Protein AF-A0A1H6CRB2-F1 (afdb_monomer_lite)

Secondary structure (DSSP, 8-state):
---HHHHHHHHHHH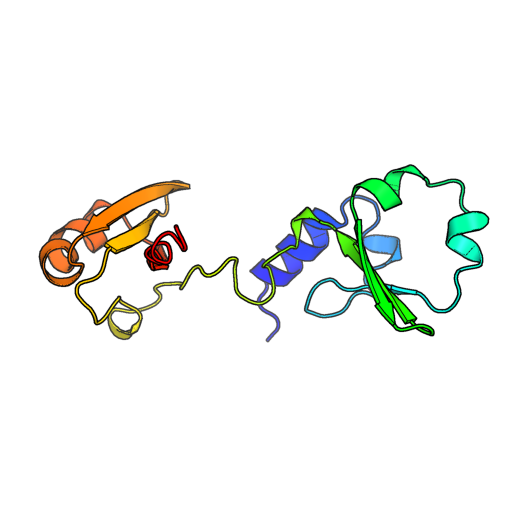GGGHHHHTTTB-TTS-EEE--GGGTTTS--HHHHHTEEEEEETTEEEEEEGGGTTGGGGGGPEE-SSGGGS--SS-EEEEEETTS-EEEEE-HHHHHHHHHHHH-EEEEEE-PPPPPP--

Sequence (134 aa):
MPNTAKQEAIRKAYGEYWEQVKDKVDEEGWFYYYSMDYLTKSKNYSLTHYLTCDEDIYKLTIRPKSLQGIENNNGWIRIESEGDLPKDSYNYYAFCSNGSVMTFNDFEYYKKYIIPELKVTHYQPIVKPEKPIY

pLDDT: mean 77.61, std 14.89, range [37.69, 92.81]

Structure (mmCIF, N/CA/C/O backbone):
data_AF-A0A1H6CRB2-F1
#
_entry.id   AF-A0A1H6CRB2-F1
#
loop_
_atom_site.group_PDB
_atom_site.id
_atom_site.type_symbol
_atom_site.label_atom_id
_atom_site.label_alt_id
_atom_site.label_comp_id
_atom_site.label_asym_id
_atom_site.label_entity_id
_atom_site.label_seq_id
_atom_site.pdbx_PDB_ins_code
_atom_site.Cartn_x
_atom_site.Cartn_y
_atom_site.Cartn_z
_atom_site.occupancy
_atom_site.B_iso_or_equiv
_atom_site.auth_seq_id
_atom_site.auth_comp_id
_atom_site.auth_asym_id
_atom_site.auth_atom_id
_atom_site.pdbx_PDB_model_num
ATOM 1 N N . MET A 1 1 ? -6.039 14.966 -7.361 1.00 37.69 1 MET A N 1
ATOM 2 C CA . MET A 1 1 ? -4.578 15.189 -7.284 1.00 37.69 1 MET A CA 1
ATOM 3 C C . MET A 1 1 ? -3.927 13.822 -7.267 1.00 37.69 1 MET A C 1
ATOM 5 O O . MET A 1 1 ? -4.480 12.964 -6.583 1.00 37.69 1 MET A O 1
ATOM 9 N N . PRO A 1 2 ? -2.838 13.582 -8.012 1.00 49.16 2 PRO A N 1
ATOM 10 C CA . PRO A 1 2 ? -2.159 12.302 -7.917 1.00 49.16 2 PRO A CA 1
ATOM 11 C C . PRO A 1 2 ? -1.737 12.085 -6.463 1.00 49.16 2 PRO A C 1
ATOM 13 O O . PRO A 1 2 ? -1.272 13.015 -5.802 1.00 49.16 2 PRO A O 1
ATOM 16 N N . ASN A 1 3 ? -1.952 10.879 -5.949 1.00 66.94 3 ASN A N 1
ATOM 17 C CA . ASN A 1 3 ? -1.513 10.510 -4.613 1.00 66.94 3 ASN A CA 1
ATOM 18 C C . ASN A 1 3 ? 0.025 10.588 -4.582 1.00 66.94 3 ASN A C 1
ATOM 20 O O . ASN A 1 3 ? 0.704 9.757 -5.185 1.00 66.94 3 ASN A O 1
ATOM 24 N N . THR A 1 4 ? 0.577 11.616 -3.933 1.00 81.69 4 THR A N 1
ATOM 25 C CA . THR A 1 4 ? 2.018 11.925 -3.933 1.00 81.69 4 THR A CA 1
ATOM 26 C C . THR A 1 4 ? 2.863 10.761 -3.418 1.00 81.69 4 THR A C 1
ATOM 28 O O . THR A 1 4 ? 3.956 10.526 -3.927 1.00 81.69 4 THR A O 1
ATOM 31 N N . ALA A 1 5 ? 2.337 9.973 -2.475 1.00 86.56 5 ALA A N 1
ATOM 32 C CA . ALA A 1 5 ? 2.999 8.770 -1.974 1.00 86.56 5 ALA A CA 1
ATOM 33 C C . ALA A 1 5 ? 3.074 7.659 -3.036 1.00 86.56 5 ALA A C 1
ATOM 35 O O . ALA A 1 5 ? 4.096 6.983 -3.151 1.00 86.56 5 ALA A O 1
ATOM 36 N N . LYS A 1 6 ? 2.019 7.502 -3.847 1.00 89.56 6 LYS A N 1
ATOM 37 C CA . LYS A 1 6 ? 1.980 6.536 -4.955 1.00 89.56 6 LYS A CA 1
ATOM 38 C C . LYS A 1 6 ? 3.005 6.898 -6.029 1.00 89.56 6 LYS A C 1
ATOM 40 O O . LYS A 1 6 ? 3.794 6.052 -6.434 1.00 89.56 6 LYS A O 1
ATOM 45 N N . GLN A 1 7 ? 3.055 8.169 -6.428 1.00 90.50 7 GLN A N 1
ATOM 46 C CA . GLN A 1 7 ? 4.041 8.650 -7.402 1.00 90.50 7 GLN A CA 1
ATOM 47 C C . GLN A 1 7 ? 5.481 8.504 -6.901 1.00 90.50 7 GLN A C 1
ATOM 49 O O . GLN A 1 7 ? 6.360 8.108 -7.662 1.00 90.50 7 GLN A O 1
ATOM 54 N N . GLU A 1 8 ? 5.725 8.770 -5.617 1.00 92.31 8 GLU A N 1
ATOM 55 C CA . GLU A 1 8 ? 7.043 8.582 -5.011 1.00 92.31 8 GLU A CA 1
ATOM 56 C C . GLU A 1 8 ? 7.462 7.104 -4.989 1.00 92.31 8 GLU A C 1
ATOM 58 O O . GLU A 1 8 ? 8.615 6.782 -5.286 1.00 92.31 8 GLU A O 1
ATOM 63 N N . ALA A 1 9 ? 6.526 6.192 -4.703 1.00 92.19 9 ALA A N 1
ATOM 64 C CA . ALA A 1 9 ? 6.773 4.754 -4.776 1.00 92.19 9 ALA A CA 1
ATOM 65 C C . ALA A 1 9 ? 7.127 4.311 -6.206 1.00 92.19 9 ALA A C 1
ATOM 67 O O . ALA A 1 9 ? 8.111 3.592 -6.389 1.00 92.19 9 ALA A O 1
ATOM 68 N N . ILE A 1 10 ? 6.388 4.795 -7.213 1.00 92.12 10 ILE A N 1
ATOM 69 C CA . ILE A 1 10 ? 6.668 4.538 -8.636 1.00 92.12 10 ILE A CA 1
ATOM 70 C C . ILE A 1 10 ? 8.069 5.040 -9.001 1.00 92.12 10 ILE A C 1
ATOM 72 O O . ILE A 1 10 ? 8.891 4.269 -9.500 1.00 92.12 10 ILE A O 1
ATOM 76 N N . ARG A 1 11 ? 8.381 6.301 -8.681 1.00 92.12 11 ARG A N 1
ATOM 77 C CA . ARG A 1 11 ? 9.699 6.904 -8.920 1.00 92.12 11 ARG A CA 1
ATOM 78 C C . ARG A 1 11 ? 10.822 6.065 -8.315 1.00 92.12 11 ARG A C 1
ATOM 80 O O . ARG A 1 11 ? 11.795 5.739 -8.994 1.00 92.12 11 ARG A O 1
ATOM 87 N N . LYS A 1 12 ? 10.675 5.678 -7.046 1.00 91.75 12 LYS A N 1
ATOM 88 C CA . LYS A 1 12 ? 11.666 4.870 -6.326 1.00 91.75 12 LYS A CA 1
ATOM 89 C C . LYS A 1 12 ? 11.836 3.479 -6.937 1.00 91.75 12 LYS A C 1
ATOM 91 O O . LYS A 1 12 ? 12.958 2.984 -6.978 1.00 91.75 12 LYS A O 1
ATOM 96 N N . ALA A 1 13 ? 10.758 2.859 -7.416 1.00 89.94 13 ALA A N 1
ATOM 97 C CA . ALA A 1 13 ? 10.812 1.539 -8.036 1.00 89.94 13 ALA A CA 1
ATOM 98 C C . ALA A 1 13 ? 11.533 1.535 -9.391 1.00 89.94 13 ALA A C 1
ATOM 100 O O . ALA A 1 13 ? 12.225 0.568 -9.699 1.00 89.94 13 ALA A O 1
ATOM 101 N N . TYR A 1 14 ? 11.414 2.611 -10.174 1.00 85.75 14 TYR A N 1
ATOM 102 C CA . TYR A 1 14 ? 12.186 2.785 -11.409 1.00 85.75 14 TYR A CA 1
ATOM 103 C C . TYR A 1 14 ? 13.647 3.196 -11.160 1.00 85.75 14 TYR A C 1
ATOM 105 O O . TYR A 1 14 ? 14.503 2.958 -12.014 1.00 85.75 14 TYR A O 1
ATOM 113 N N . GLY A 1 15 ? 13.952 3.781 -9.998 1.00 87.56 15 GLY A N 1
ATOM 114 C CA . GLY A 1 15 ? 15.318 4.072 -9.565 1.00 87.56 15 GLY A CA 1
ATOM 115 C C . GLY A 1 15 ? 16.067 4.980 -10.543 1.00 87.56 15 GLY A C 1
ATOM 116 O O . GLY A 1 15 ? 15.568 6.034 -10.934 1.00 87.56 15 GLY A O 1
ATOM 117 N N . GLU A 1 16 ? 17.264 4.563 -10.960 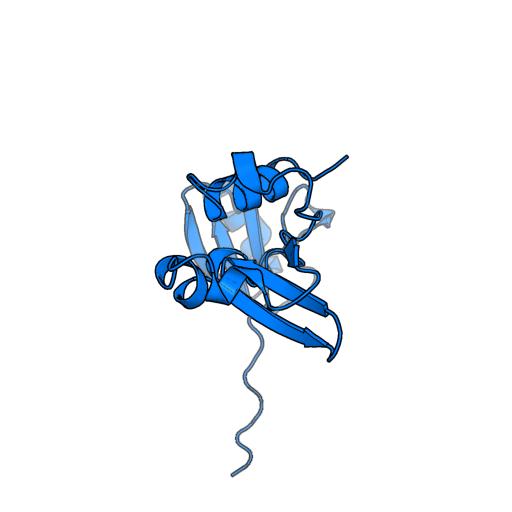1.00 84.88 16 GLU A N 1
ATOM 118 C CA . GLU A 1 16 ? 18.110 5.316 -11.902 1.00 84.88 16 GLU A CA 1
ATOM 119 C C . GLU A 1 16 ? 17.483 5.498 -13.296 1.00 84.88 16 GLU A C 1
ATOM 121 O O . GLU A 1 16 ? 17.837 6.426 -14.023 1.00 84.88 16 GLU A O 1
ATOM 126 N N . TYR A 1 17 ? 16.521 4.647 -13.669 1.00 82.62 17 TYR A N 1
ATOM 127 C CA . TYR A 1 17 ? 15.861 4.702 -14.974 1.00 82.62 17 TYR A CA 1
ATOM 128 C C . TYR A 1 17 ? 14.708 5.706 -15.015 1.00 82.62 17 TYR A C 1
ATOM 130 O O . TYR A 1 17 ? 14.220 6.004 -16.104 1.00 82.62 17 TYR A O 1
ATOM 138 N N . TRP A 1 18 ? 14.282 6.251 -13.866 1.00 86.94 18 TRP A N 1
ATOM 139 C CA . TRP A 1 18 ? 13.113 7.130 -13.768 1.00 86.94 18 TRP A CA 1
ATOM 140 C C . TRP A 1 18 ? 13.154 8.298 -14.760 1.00 86.94 18 TRP A C 1
ATOM 142 O O . TRP A 1 18 ? 12.199 8.503 -15.503 1.00 86.94 18 TRP A O 1
ATOM 152 N N . GLU A 1 19 ? 14.279 9.012 -14.853 1.00 87.00 19 GLU A N 1
ATOM 153 C CA . GLU A 1 19 ? 14.410 10.174 -15.746 1.00 87.00 19 GLU A CA 1
ATOM 154 C C . GLU A 1 19 ? 14.235 9.831 -17.234 1.00 87.00 19 GLU A C 1
ATOM 156 O O . GLU A 1 19 ? 13.847 10.692 -18.017 1.00 87.00 19 GLU A O 1
ATOM 161 N N . GLN A 1 20 ? 14.479 8.577 -17.630 1.00 82.31 20 GLN A N 1
ATOM 162 C CA . GLN A 1 20 ? 14.353 8.120 -19.019 1.00 82.31 20 GLN A CA 1
ATOM 163 C C . GLN A 1 20 ? 12.917 7.721 -19.381 1.00 82.31 20 GLN A C 1
ATOM 165 O O . GLN A 1 20 ? 12.552 7.718 -20.559 1.00 82.31 20 GLN A O 1
ATOM 170 N N . VAL A 1 21 ? 12.117 7.338 -18.381 1.00 82.88 21 VAL A N 1
ATOM 171 C CA . VAL A 1 21 ? 10.794 6.730 -18.586 1.00 82.88 21 VAL A CA 1
ATOM 172 C C . VAL A 1 21 ? 9.639 7.564 -18.044 1.00 82.88 21 VAL A C 1
ATOM 174 O O . VAL A 1 21 ? 8.513 7.314 -18.456 1.00 82.88 21 VAL A O 1
ATOM 177 N N . LYS A 1 22 ? 9.882 8.552 -17.172 1.00 86.50 22 LYS A N 1
ATOM 178 C CA . LYS A 1 22 ? 8.842 9.314 -16.451 1.00 86.50 22 LYS A CA 1
ATOM 179 C C . LYS A 1 22 ? 7.734 9.895 -17.336 1.00 86.50 22 LYS A C 1
ATOM 181 O O . LYS A 1 22 ? 6.586 9.903 -16.918 1.00 86.50 22 LYS A O 1
ATOM 186 N N . ASP A 1 23 ? 8.051 10.307 -18.565 1.00 88.00 23 ASP A N 1
ATOM 187 C CA . ASP A 1 23 ? 7.076 10.889 -19.505 1.00 88.00 23 ASP A CA 1
ATOM 188 C C . ASP A 1 23 ? 6.210 9.828 -20.218 1.00 88.00 23 ASP A C 1
ATOM 190 O O . ASP A 1 23 ? 5.323 10.156 -21.003 1.00 88.00 23 ASP A O 1
ATOM 194 N N . LYS A 1 24 ? 6.499 8.544 -19.987 1.00 85.38 24 LYS A N 1
ATOM 195 C CA . LYS A 1 24 ? 5.866 7.375 -20.619 1.00 85.38 24 LYS A CA 1
ATOM 196 C C . LYS A 1 24 ? 5.253 6.405 -19.603 1.00 85.38 24 LYS A C 1
ATOM 198 O O . LYS A 1 24 ? 4.653 5.413 -20.015 1.00 85.38 24 LYS A O 1
ATOM 203 N N . VAL A 1 25 ? 5.461 6.654 -18.311 1.00 87.44 25 VAL A N 1
ATOM 204 C CA . VAL A 1 25 ? 4.920 5.862 -17.204 1.00 87.44 25 VAL A CA 1
ATOM 205 C C . VAL A 1 25 ? 3.570 6.447 -16.795 1.00 87.44 25 VAL A C 1
ATOM 207 O O . VAL A 1 25 ? 3.466 7.654 -16.581 1.00 87.44 25 VAL A O 1
ATOM 210 N N . ASP A 1 26 ? 2.542 5.608 -16.700 1.00 89.38 26 ASP A N 1
ATOM 211 C CA . ASP A 1 26 ? 1.212 6.029 -16.253 1.00 89.38 26 ASP A CA 1
ATOM 212 C C . ASP A 1 26 ? 1.080 6.100 -14.718 1.00 89.38 26 ASP A C 1
ATOM 214 O O . ASP A 1 26 ? 2.033 5.899 -13.961 1.00 89.38 26 ASP A O 1
ATOM 218 N N . GLU A 1 27 ? -0.122 6.422 -14.237 1.00 90.19 27 GLU A N 1
ATOM 219 C CA . GLU A 1 27 ? -0.409 6.596 -12.807 1.00 90.19 27 GLU A CA 1
ATOM 220 C C . GLU A 1 27 ? -0.313 5.310 -11.968 1.00 90.19 27 GLU A C 1
ATOM 222 O O . GLU A 1 27 ? -0.219 5.383 -10.739 1.00 90.19 27 GLU A O 1
ATOM 227 N N . GLU A 1 28 ? -0.297 4.145 -12.617 1.00 88.56 28 GLU A N 1
ATOM 228 C CA . GLU A 1 28 ? -0.150 2.824 -11.999 1.00 88.56 28 GLU A CA 1
ATOM 229 C C . GLU A 1 28 ? 1.278 2.275 -12.128 1.00 88.56 28 GLU A C 1
ATOM 231 O O . GLU A 1 28 ? 1.579 1.159 -11.683 1.00 88.56 28 GLU A O 1
ATOM 236 N N . GLY A 1 29 ? 2.175 3.068 -12.718 1.00 87.38 29 GLY A N 1
ATOM 237 C CA . GLY A 1 29 ? 3.559 2.698 -12.937 1.00 87.38 29 GLY A CA 1
ATOM 238 C C . GLY A 1 29 ? 3.768 1.829 -14.173 1.00 87.38 29 GLY A C 1
ATOM 239 O O . GLY A 1 29 ? 4.825 1.215 -14.266 1.00 87.38 29 GLY A O 1
ATOM 240 N N . TRP A 1 30 ? 2.809 1.728 -15.097 1.00 87.06 30 TRP A N 1
ATOM 241 C CA . TRP A 1 30 ? 3.003 0.988 -16.342 1.00 87.06 30 TRP A CA 1
ATOM 242 C C . TRP A 1 30 ? 3.678 1.842 -17.400 1.00 87.06 30 TRP A C 1
ATOM 244 O O . TRP A 1 30 ? 3.319 2.992 -17.640 1.00 87.06 30 TRP A O 1
ATOM 254 N N . PHE A 1 31 ? 4.638 1.235 -18.083 1.00 82.94 31 PHE A N 1
ATOM 255 C CA . PHE A 1 31 ? 5.301 1.795 -19.244 1.00 82.94 31 PHE A CA 1
ATOM 256 C C . PHE A 1 31 ? 4.877 1.023 -20.497 1.00 82.94 31 PHE A C 1
ATOM 258 O O . PHE A 1 31 ? 5.039 -0.198 -20.568 1.00 82.94 31 PHE A O 1
ATOM 265 N N . TYR A 1 32 ? 4.357 1.743 -21.493 1.00 75.88 32 TYR A N 1
ATOM 266 C CA . TYR A 1 32 ? 3.891 1.172 -22.759 1.00 75.88 32 TYR A CA 1
ATOM 267 C C . TYR A 1 32 ? 5.028 1.138 -23.776 1.00 75.88 32 TYR A C 1
ATOM 269 O O . TYR A 1 32 ? 5.527 2.177 -24.218 1.00 75.88 32 TYR A O 1
ATOM 277 N N . TYR A 1 33 ? 5.418 -0.065 -24.182 1.00 69.06 33 TYR A N 1
ATOM 278 C CA . TYR A 1 33 ? 6.453 -0.274 -25.175 1.00 69.06 33 TYR A CA 1
ATOM 279 C C . TYR A 1 33 ? 5.831 -0.673 -26.516 1.00 69.06 33 TYR A C 1
ATOM 281 O O . TYR A 1 33 ? 5.340 -1.787 -26.703 1.00 69.06 33 TYR A O 1
ATOM 289 N N . TYR A 1 34 ? 5.842 0.259 -27.470 1.00 58.84 34 TYR A N 1
ATOM 290 C CA . TYR A 1 34 ? 5.455 -0.031 -28.847 1.00 58.84 34 TYR A CA 1
ATOM 291 C C . TYR A 1 34 ? 6.644 -0.682 -29.572 1.00 58.84 34 TYR A C 1
ATOM 293 O O . TYR A 1 34 ? 7.663 -0.040 -29.814 1.00 58.84 34 TYR A O 1
ATOM 301 N N . SER A 1 35 ? 6.470 -1.953 -29.945 1.00 48.03 35 SER A N 1
ATOM 302 C CA . SER A 1 35 ? 7.391 -2.839 -30.682 1.00 48.03 35 SER A CA 1
ATOM 303 C C . SER A 1 35 ? 8.565 -3.431 -29.884 1.00 48.03 35 SER A C 1
ATOM 305 O O . SER A 1 35 ? 9.394 -2.716 -29.340 1.00 48.03 35 SER A O 1
ATOM 307 N N . MET A 1 36 ? 8.682 -4.767 -29.902 1.00 46.50 36 MET A N 1
ATOM 308 C CA . MET A 1 36 ? 9.769 -5.591 -29.328 1.00 46.50 36 MET A CA 1
ATOM 309 C C . MET A 1 36 ? 11.203 -5.211 -29.763 1.00 46.50 36 MET A C 1
ATOM 311 O O . MET A 1 36 ? 12.169 -5.818 -29.301 1.00 46.50 36 MET A O 1
ATOM 315 N N . ASP A 1 37 ? 11.375 -4.236 -30.655 1.00 48.59 37 ASP A N 1
ATOM 316 C CA . ASP A 1 37 ? 12.600 -4.064 -31.431 1.00 48.59 37 ASP A CA 1
ATOM 317 C C . ASP A 1 37 ? 13.748 -3.379 -30.672 1.00 48.59 37 ASP A C 1
ATOM 319 O O . ASP A 1 37 ? 14.887 -3.419 -31.144 1.00 48.59 37 ASP A O 1
ATOM 323 N N . TYR A 1 38 ? 13.516 -2.786 -29.487 1.00 46.81 38 TYR A N 1
ATOM 324 C CA . TYR A 1 38 ? 14.638 -2.343 -28.643 1.00 46.81 38 TYR A CA 1
ATOM 325 C C . TYR A 1 38 ? 14.807 -2.877 -27.224 1.00 46.81 38 TYR A C 1
ATOM 327 O O . TYR A 1 38 ? 15.787 -2.520 -26.564 1.00 46.81 38 TYR A O 1
ATOM 335 N N . LEU A 1 39 ? 14.036 -3.902 -26.854 1.00 44.94 39 LEU A N 1
ATOM 336 C CA . LEU A 1 39 ? 14.470 -4.858 -25.824 1.00 44.94 39 LEU A CA 1
ATOM 337 C C . LEU A 1 39 ? 15.562 -5.809 -26.346 1.00 44.94 39 LEU A C 1
ATOM 339 O O . LEU A 1 39 ? 16.423 -6.229 -25.585 1.00 44.94 39 LEU A O 1
ATOM 343 N N . THR A 1 40 ? 15.583 -6.103 -27.649 1.00 45.59 40 THR A N 1
ATOM 344 C CA . THR A 1 40 ? 16.629 -6.930 -28.280 1.00 45.59 40 THR A CA 1
ATOM 345 C C . THR A 1 40 ? 17.876 -6.130 -28.669 1.00 45.59 40 THR A C 1
ATOM 347 O O . THR A 1 40 ? 18.984 -6.668 -28.632 1.00 45.59 40 THR A O 1
ATOM 350 N N . LYS A 1 41 ? 17.734 -4.836 -29.004 1.00 46.31 41 LYS A N 1
ATOM 351 C CA . LYS A 1 41 ? 18.870 -3.945 -29.325 1.00 46.31 41 LYS A CA 1
ATOM 352 C C . LYS A 1 41 ? 19.547 -3.342 -28.094 1.00 46.31 41 LYS A C 1
ATOM 354 O O . LYS A 1 41 ? 20.756 -3.116 -28.131 1.00 46.31 41 LYS A O 1
ATOM 359 N N . SER A 1 42 ? 18.822 -3.119 -26.996 1.00 46.53 42 SER A N 1
ATOM 360 C CA . SER A 1 42 ? 19.457 -2.810 -25.714 1.00 46.53 42 SER A CA 1
ATOM 361 C C . SER A 1 42 ? 19.782 -4.126 -25.006 1.00 46.53 42 SER A C 1
ATOM 363 O O . SER A 1 42 ? 18.903 -4.834 -24.538 1.00 46.53 42 SER A O 1
ATOM 365 N N . LYS A 1 43 ? 21.065 -4.490 -24.906 1.00 43.88 43 LYS A N 1
ATOM 366 C CA . LYS A 1 43 ? 21.537 -5.630 -24.094 1.00 43.88 43 LYS A CA 1
ATOM 367 C C . LYS A 1 43 ? 21.338 -5.401 -22.578 1.00 43.88 43 LYS A C 1
ATOM 369 O O . LYS A 1 43 ? 22.153 -5.841 -21.778 1.00 43.88 43 LYS A O 1
ATOM 374 N N . ASN A 1 44 ? 20.266 -4.735 -22.155 1.00 46.88 44 ASN A N 1
ATOM 375 C CA . ASN A 1 44 ? 19.903 -4.559 -20.753 1.00 46.88 44 ASN A CA 1
ATOM 376 C C . ASN A 1 44 ? 18.983 -5.699 -20.300 1.00 46.88 44 ASN A C 1
ATOM 378 O O . ASN A 1 4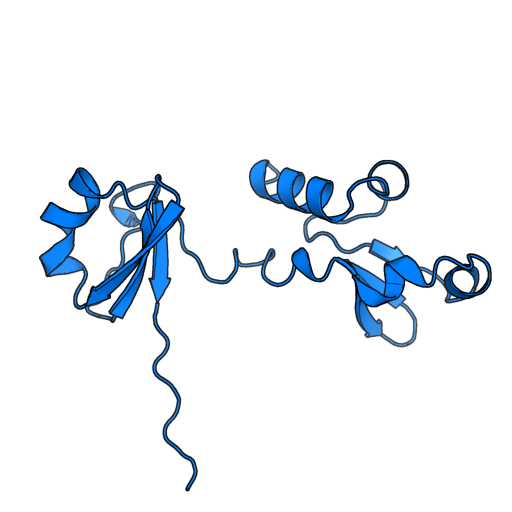4 ? 17.882 -5.485 -19.798 1.00 46.88 44 ASN A O 1
ATOM 382 N N . TYR A 1 45 ? 19.491 -6.931 -20.419 1.00 42.75 45 TYR A N 1
ATOM 383 C CA . TYR A 1 45 ? 18.889 -8.135 -19.831 1.00 42.75 45 TYR A CA 1
ATOM 384 C C . TYR A 1 45 ? 18.616 -7.977 -18.320 1.00 42.75 45 TYR A C 1
ATOM 386 O O . TYR A 1 45 ? 17.723 -8.633 -17.790 1.00 42.75 45 TYR A O 1
ATOM 394 N N . SER A 1 46 ? 19.321 -7.053 -17.653 1.00 48.53 46 SER A N 1
ATOM 395 C CA . SER A 1 46 ? 19.118 -6.658 -16.254 1.00 48.53 46 SER A CA 1
ATOM 396 C C . SER A 1 46 ? 17.670 -6.255 -15.938 1.00 48.53 46 SER A C 1
ATOM 398 O O . SER A 1 46 ? 17.104 -6.769 -14.978 1.00 48.53 46 SER A O 1
ATOM 400 N N . LEU A 1 47 ? 17.025 -5.409 -16.758 1.00 51.47 47 LEU A N 1
ATOM 401 C CA . LEU A 1 47 ? 15.694 -4.877 -16.425 1.00 51.47 47 LEU A CA 1
ATOM 402 C C . LEU A 1 47 ? 14.610 -5.960 -16.451 1.00 51.47 47 LEU A C 1
ATOM 404 O O . LEU A 1 47 ? 13.724 -5.961 -15.604 1.00 51.47 47 LEU A O 1
ATOM 408 N N . THR A 1 48 ? 14.688 -6.905 -17.391 1.00 56.66 48 THR A N 1
ATOM 409 C CA . THR A 1 48 ? 13.631 -7.912 -17.610 1.00 56.66 48 THR A CA 1
ATOM 410 C C . THR A 1 48 ? 13.374 -8.802 -16.389 1.00 56.66 48 THR A C 1
ATOM 412 O O . THR A 1 48 ? 12.235 -9.188 -16.145 1.00 56.66 48 THR A O 1
ATOM 415 N N . HIS A 1 49 ? 14.390 -9.065 -15.556 1.00 55.78 49 HIS A N 1
ATOM 416 C CA . HIS A 1 49 ? 14.217 -9.842 -14.324 1.00 55.78 49 HIS A CA 1
ATOM 417 C C . HIS A 1 49 ? 13.369 -9.107 -13.272 1.00 55.78 49 HIS A C 1
ATOM 419 O O . HIS A 1 49 ? 12.684 -9.747 -12.468 1.00 55.78 49 HIS A O 1
ATOM 425 N N . TYR A 1 50 ? 13.382 -7.774 -13.293 1.00 56.66 50 TYR A N 1
ATOM 426 C CA . TYR A 1 50 ? 12.692 -6.917 -12.332 1.00 56.66 50 TYR A CA 1
ATOM 427 C C . TYR A 1 50 ? 11.327 -6.435 -12.814 1.00 56.66 50 TYR A C 1
ATOM 429 O O . TYR A 1 50 ? 10.681 -5.697 -12.079 1.00 56.66 50 TYR A O 1
ATOM 437 N N . LEU A 1 51 ? 10.867 -6.843 -13.999 1.00 65.75 51 LEU A N 1
ATOM 438 C CA . LEU A 1 51 ? 9.617 -6.369 -14.591 1.00 65.75 51 LEU A CA 1
ATOM 439 C C . LEU A 1 51 ? 8.541 -7.463 -14.643 1.00 65.75 51 LEU A C 1
ATOM 441 O O . LEU A 1 51 ? 8.846 -8.652 -14.742 1.00 65.75 51 LEU A O 1
ATOM 445 N N . THR A 1 52 ? 7.279 -7.050 -14.575 1.00 60.69 52 THR A N 1
ATOM 446 C CA . THR A 1 52 ? 6.109 -7.843 -14.976 1.00 60.69 52 THR A CA 1
ATOM 447 C C . THR A 1 52 ? 5.680 -7.428 -16.378 1.00 60.69 52 THR A C 1
ATOM 449 O O . THR A 1 52 ? 5.607 -6.226 -16.639 1.00 60.69 52 THR A O 1
ATOM 452 N N . CYS A 1 53 ? 5.385 -8.400 -17.243 1.00 64.12 53 CYS A N 1
ATOM 453 C CA . CYS A 1 53 ? 4.837 -8.175 -18.581 1.00 64.12 53 CYS A CA 1
ATOM 454 C C . CYS A 1 53 ? 3.363 -8.584 -18.605 1.00 64.12 53 CYS A C 1
ATOM 456 O O . CYS A 1 53 ? 3.035 -9.651 -18.085 1.00 64.12 53 CYS A O 1
ATOM 458 N N . ASP A 1 54 ? 2.515 -7.768 -19.228 1.00 61.78 54 ASP A N 1
ATOM 459 C CA . ASP A 1 54 ? 1.174 -8.178 -19.651 1.00 61.78 54 ASP A CA 1
ATOM 460 C C . ASP A 1 54 ? 1.179 -8.301 -21.181 1.00 61.78 54 ASP A C 1
ATOM 462 O O . ASP A 1 54 ? 1.621 -7.385 -21.884 1.00 61.78 54 ASP A O 1
ATOM 466 N N . GLU A 1 55 ? 0.806 -9.473 -21.693 1.00 57.66 55 GLU A N 1
ATOM 467 C CA . GLU A 1 55 ? 0.880 -9.788 -23.121 1.00 57.66 55 GLU A CA 1
ATOM 468 C C . GLU A 1 55 ? -0.475 -9.549 -23.781 1.00 57.66 55 GLU A C 1
ATOM 470 O O . GLU A 1 55 ? -1.283 -10.461 -23.944 1.00 57.66 55 GLU A O 1
ATOM 475 N N . ASP A 1 56 ? -0.688 -8.320 -24.244 1.00 56.81 56 ASP A N 1
ATOM 476 C CA . ASP A 1 56 ? -1.597 -8.076 -25.356 1.00 56.81 56 ASP A CA 1
ATOM 477 C C . ASP A 1 56 ? -0.763 -8.115 -26.643 1.00 56.81 56 ASP A C 1
ATOM 479 O O . ASP A 1 56 ? 0.281 -7.467 -26.734 1.00 56.81 56 ASP A O 1
ATOM 483 N N . ILE A 1 57 ? -1.208 -8.861 -27.660 1.00 52.16 57 ILE A N 1
ATOM 484 C CA . ILE A 1 57 ? -0.422 -9.269 -28.855 1.00 52.16 57 ILE A CA 1
ATOM 485 C C . ILE A 1 57 ? 0.207 -8.074 -29.622 1.00 52.16 57 ILE A C 1
ATOM 487 O O . ILE A 1 57 ? 1.112 -8.244 -30.439 1.00 52.16 57 ILE A O 1
ATOM 491 N N . TYR A 1 58 ? -0.223 -6.842 -29.329 1.00 53.88 58 TYR A N 1
ATOM 492 C CA . TYR A 1 58 ? 0.245 -5.599 -29.948 1.00 53.88 58 TYR A CA 1
ATOM 493 C C . TYR A 1 58 ? 0.792 -4.545 -28.967 1.00 53.88 58 TYR A C 1
ATOM 495 O O . TYR A 1 58 ? 1.201 -3.467 -29.408 1.00 53.88 58 TYR A O 1
ATOM 503 N N . LYS A 1 59 ? 0.804 -4.810 -27.654 1.00 60.25 59 LYS A N 1
ATOM 504 C CA . LYS A 1 59 ? 1.247 -3.866 -26.619 1.00 60.25 59 LYS A CA 1
ATOM 505 C C . LYS A 1 59 ? 1.992 -4.610 -25.522 1.00 60.25 59 LYS A C 1
ATOM 507 O O . LYS A 1 59 ? 1.389 -5.325 -24.737 1.00 60.25 59 LYS A O 1
ATOM 512 N N . LEU A 1 60 ? 3.298 -4.382 -25.443 1.00 69.25 60 LEU A N 1
ATOM 513 C CA . LEU A 1 60 ? 4.081 -4.847 -24.311 1.00 69.25 60 LEU A CA 1
ATOM 514 C C . LEU A 1 60 ? 4.045 -3.758 -23.237 1.00 69.25 60 LEU A C 1
ATOM 516 O O . LEU A 1 60 ? 4.645 -2.693 -23.408 1.00 69.25 60 LEU A O 1
ATOM 520 N N . THR A 1 61 ? 3.316 -3.995 -22.152 1.00 74.88 61 THR A N 1
ATOM 521 C CA . THR A 1 61 ? 3.369 -3.142 -20.961 1.00 74.88 61 THR A CA 1
ATOM 522 C C . THR A 1 61 ? 4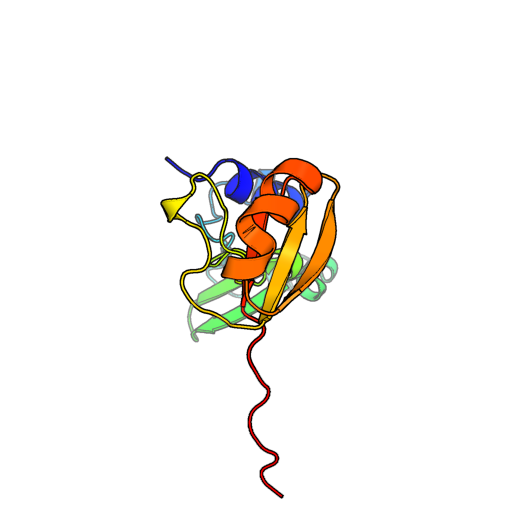.328 -3.749 -19.953 1.00 74.88 61 THR A C 1
ATOM 524 O O . THR A 1 61 ? 4.311 -4.952 -19.695 1.00 74.88 61 THR A O 1
ATOM 527 N N . ILE A 1 62 ? 5.206 -2.914 -19.399 1.00 80.19 62 ILE A N 1
ATOM 528 C CA . ILE A 1 62 ? 6.157 -3.331 -18.369 1.00 80.19 62 ILE A CA 1
ATOM 529 C C . ILE A 1 62 ? 6.069 -2.433 -17.147 1.00 80.19 62 ILE A C 1
ATOM 531 O O . ILE A 1 62 ? 5.880 -1.221 -17.255 1.00 80.19 62 ILE A O 1
ATOM 535 N N . ARG A 1 63 ? 6.260 -3.036 -15.978 1.00 86.50 63 ARG A N 1
ATOM 536 C CA . ARG A 1 63 ? 6.298 -2.347 -14.686 1.00 86.50 63 ARG A CA 1
ATOM 537 C C . ARG A 1 63 ? 7.235 -3.080 -13.728 1.00 86.50 63 ARG A C 1
ATOM 539 O O . ARG A 1 63 ? 7.280 -4.309 -13.783 1.00 86.50 63 ARG A O 1
ATOM 546 N N . PRO A 1 64 ? 7.975 -2.386 -12.845 1.00 86.69 64 PRO A N 1
ATOM 547 C CA . PRO A 1 64 ? 8.728 -3.034 -11.777 1.00 86.69 64 PRO A CA 1
ATOM 548 C C . PRO A 1 64 ? 7.868 -3.985 -10.930 1.00 86.69 64 PRO A C 1
ATOM 550 O O . PRO A 1 64 ? 6.801 -3.606 -10.453 1.00 86.69 64 PRO A O 1
ATOM 553 N N . LYS A 1 65 ? 8.362 -5.201 -10.666 1.00 83.88 65 LYS A N 1
ATOM 554 C CA . LYS A 1 65 ? 7.722 -6.205 -9.793 1.00 83.88 65 LYS A CA 1
ATOM 555 C C . LYS A 1 65 ? 7.429 -5.661 -8.396 1.00 83.88 65 LYS A C 1
ATOM 557 O O . LYS A 1 65 ? 6.443 -6.039 -7.780 1.00 83.88 65 LYS A O 1
ATOM 562 N N . SER A 1 66 ? 8.266 -4.747 -7.908 1.00 86.44 66 SER A N 1
ATOM 563 C CA . SER A 1 66 ? 8.084 -4.067 -6.621 1.00 86.44 66 SER A CA 1
ATOM 564 C C . SER A 1 66 ? 6.843 -3.169 -6.556 1.00 86.44 66 SER A C 1
ATOM 566 O O . SER A 1 66 ? 6.447 -2.793 -5.458 1.00 86.44 66 SER A O 1
ATOM 568 N N . LEU A 1 67 ? 6.228 -2.830 -7.695 1.00 88.69 67 LEU A N 1
ATOM 569 C CA . LEU A 1 67 ? 4.973 -2.076 -7.770 1.00 88.69 67 LEU A CA 1
ATOM 570 C C . LEU A 1 67 ? 3.737 -2.978 -7.865 1.00 88.69 67 LEU A C 1
ATOM 572 O O . LEU A 1 67 ? 2.630 -2.475 -8.039 1.00 88.69 67 LEU A O 1
ATOM 576 N N . GLN A 1 68 ? 3.888 -4.301 -7.765 1.00 87.00 68 GLN A N 1
ATOM 577 C CA . GLN A 1 68 ? 2.736 -5.190 -7.657 1.00 87.00 68 GLN A CA 1
ATOM 578 C C . GLN A 1 68 ? 1.861 -4.780 -6.456 1.00 87.00 68 GLN A C 1
ATOM 580 O O . GLN A 1 68 ? 2.380 -4.538 -5.365 1.00 87.00 68 GLN A O 1
ATOM 585 N N . GLY A 1 69 ? 0.546 -4.661 -6.677 1.00 85.88 69 GLY A N 1
ATOM 586 C CA . GLY A 1 69 ? -0.418 -4.225 -5.667 1.00 85.88 69 GLY A CA 1
ATOM 587 C C . GLY A 1 69 ? -0.489 -2.711 -5.448 1.00 85.88 69 GLY A C 1
ATOM 588 O O . GLY A 1 69 ? -1.202 -2.261 -4.553 1.00 85.88 69 GLY A O 1
ATOM 589 N N . ILE A 1 70 ? 0.215 -1.883 -6.227 1.00 89.62 70 ILE A N 1
ATOM 590 C CA . ILE A 1 70 ? 0.152 -0.420 -6.065 1.00 89.62 70 ILE A CA 1
ATOM 591 C C . ILE A 1 70 ? -1.233 0.162 -6.391 1.00 89.62 70 ILE A C 1
ATOM 593 O O . ILE A 1 70 ? -1.619 1.192 -5.835 1.00 89.62 70 ILE A O 1
ATOM 597 N N . GLU A 1 71 ? -1.999 -0.517 -7.243 1.00 87.00 71 GLU A N 1
ATOM 598 C CA . GLU A 1 71 ? -3.358 -0.142 -7.635 1.00 87.00 71 GLU A CA 1
ATOM 599 C C . GLU A 1 71 ? -4.344 -0.147 -6.458 1.00 87.00 71 GLU A C 1
ATOM 601 O O . GLU A 1 71 ? -5.249 0.684 -6.396 1.00 87.00 71 GLU A O 1
ATOM 606 N N . ASN A 1 72 ? -4.142 -1.042 -5.488 1.00 87.69 72 ASN A N 1
ATOM 607 C CA . ASN A 1 72 ? -5.029 -1.234 -4.340 1.00 87.69 72 ASN A CA 1
ATOM 608 C C . ASN A 1 72 ? -4.289 -1.170 -2.996 1.00 87.69 72 ASN A C 1
ATOM 610 O O . ASN A 1 72 ? -4.800 -1.662 -1.989 1.00 87.69 72 ASN A O 1
ATOM 614 N N . ASN A 1 73 ? -3.086 -0.584 -2.979 1.00 89.06 73 ASN A N 1
ATOM 615 C CA . ASN A 1 73 ? -2.222 -0.485 -1.802 1.00 89.06 73 ASN A CA 1
ATOM 616 C C . ASN A 1 73 ? -1.963 -1.848 -1.126 1.00 89.06 73 ASN A C 1
ATOM 618 O O . ASN A 1 73 ? -1.984 -1.960 0.097 1.00 89.06 73 ASN A O 1
ATOM 622 N N . ASN A 1 74 ? -1.776 -2.913 -1.910 1.00 88.75 74 ASN A N 1
ATOM 623 C CA . ASN A 1 74 ? -1.656 -4.294 -1.436 1.00 88.75 74 ASN A CA 1
ATOM 624 C C . ASN A 1 74 ? -2.829 -4.736 -0.540 1.00 88.75 74 ASN A C 1
ATOM 626 O O . ASN A 1 74 ? -2.656 -5.568 0.347 1.00 88.75 74 ASN A O 1
ATOM 630 N N . GLY A 1 75 ? -4.019 -4.163 -0.743 1.00 89.25 75 GLY A N 1
ATOM 631 C CA . GLY A 1 75 ? -5.215 -4.418 0.061 1.00 89.25 75 GLY A CA 1
ATOM 632 C C . GLY A 1 75 ? -5.242 -3.718 1.425 1.00 89.25 75 GLY A C 1
ATOM 633 O O . GLY A 1 75 ? -6.153 -3.979 2.210 1.00 89.25 75 GLY A O 1
ATOM 634 N N . TRP A 1 76 ? -4.277 -2.844 1.727 1.00 92.81 76 TRP A N 1
ATOM 635 C CA . TRP A 1 76 ? -4.273 -2.047 2.952 1.00 92.81 76 TRP A CA 1
ATOM 636 C C . TRP A 1 76 ? -5.200 -0.838 2.839 1.00 92.81 76 TRP A C 1
ATOM 638 O O . TRP A 1 76 ? -5.037 0.023 1.971 1.00 92.81 76 TRP A O 1
ATOM 648 N N . ILE A 1 77 ? -6.118 -0.727 3.790 1.00 91.25 77 ILE A N 1
ATOM 649 C CA . ILE A 1 77 ? -7.047 0.387 3.941 1.00 91.25 77 ILE A CA 1
ATOM 650 C C . ILE A 1 77 ? -6.449 1.376 4.933 1.00 91.25 77 ILE A C 1
ATOM 652 O O . ILE A 1 77 ? -6.098 1.005 6.052 1.00 91.25 77 ILE A O 1
ATOM 656 N N . ARG A 1 78 ? -6.313 2.634 4.517 1.00 91.12 78 ARG A N 1
ATOM 657 C CA . ARG A 1 78 ? -5.789 3.712 5.357 1.00 91.12 78 ARG A CA 1
ATOM 658 C C . ARG A 1 78 ? -6.876 4.258 6.280 1.00 91.12 78 ARG A C 1
ATOM 660 O O . ARG A 1 78 ? -8.014 4.423 5.858 1.00 91.12 78 ARG A O 1
ATOM 667 N N . ILE A 1 79 ? -6.502 4.555 7.520 1.00 88.44 79 ILE A N 1
ATOM 668 C CA . ILE A 1 79 ? -7.371 5.170 8.524 1.00 88.44 79 ILE A CA 1
ATOM 669 C C . ILE A 1 79 ? -7.046 6.665 8.572 1.00 88.44 79 ILE A C 1
ATOM 671 O O . ILE A 1 79 ? -5.976 7.044 9.044 1.00 88.44 79 ILE A O 1
ATOM 675 N N . GLU A 1 80 ? -7.950 7.511 8.082 1.00 87.56 80 GLU A N 1
ATOM 676 C CA . GLU A 1 80 ? -7.858 8.977 8.213 1.00 87.56 80 GLU A CA 1
ATOM 677 C C . GLU A 1 80 ? -8.793 9.493 9.314 1.00 87.56 80 GLU A C 1
ATOM 679 O O . GLU A 1 80 ? -8.561 10.538 9.922 1.00 87.56 80 GLU A O 1
ATOM 684 N N . SER A 1 81 ? -9.862 8.747 9.581 1.00 86.25 81 SER A N 1
ATOM 685 C CA . SER A 1 81 ? -10.910 9.099 10.526 1.00 86.25 81 SER A CA 1
ATOM 686 C C . SER A 1 81 ? -11.521 7.857 11.173 1.00 86.25 81 SER A C 1
ATOM 688 O O . SER A 1 81 ? -11.323 6.726 10.728 1.00 86.25 81 SER A O 1
ATOM 690 N N . GLU A 1 82 ? -12.341 8.060 12.206 1.00 82.62 82 GLU A N 1
ATOM 691 C CA . GLU A 1 82 ? -13.099 6.962 12.815 1.00 82.62 82 GLU A CA 1
ATOM 692 C C . GLU A 1 82 ? -14.066 6.266 11.842 1.00 82.62 82 GLU A C 1
ATOM 694 O O . GLU A 1 82 ? -14.430 5.114 12.070 1.00 82.62 82 GLU A O 1
ATOM 699 N N . GLY A 1 83 ? -14.491 6.945 10.770 1.00 84.81 83 GLY A N 1
ATOM 700 C CA . GLY A 1 83 ? -15.394 6.380 9.765 1.00 84.81 83 GLY A CA 1
ATOM 701 C C . GLY A 1 83 ? -14.738 5.340 8.854 1.00 84.81 83 GLY A C 1
ATOM 702 O O . GLY A 1 83 ? -15.447 4.511 8.280 1.00 84.81 83 GLY A O 1
ATOM 703 N N . ASP A 1 84 ? -13.406 5.364 8.755 1.00 87.19 84 ASP A N 1
ATOM 704 C CA . ASP A 1 84 ? -12.614 4.447 7.923 1.00 87.19 84 ASP A CA 1
ATOM 705 C C . ASP A 1 84 ? -12.312 3.127 8.634 1.00 87.19 84 ASP A C 1
ATOM 707 O O . ASP A 1 84 ? -11.793 2.186 8.033 1.00 87.19 84 ASP A O 1
ATOM 711 N N . LEU A 1 85 ? -12.620 3.062 9.926 1.00 85.50 85 LEU A N 1
ATOM 712 C CA . LEU A 1 85 ? -12.358 1.905 10.758 1.00 85.50 85 LEU A CA 1
ATOM 713 C C . LEU A 1 85 ? -13.150 0.672 10.295 1.00 85.50 85 LEU A C 1
ATOM 715 O O . LEU A 1 85 ? -14.248 0.815 9.746 1.00 85.50 85 LEU A O 1
ATOM 719 N N . PRO A 1 86 ? -12.625 -0.544 10.547 1.00 84.88 86 PRO A N 1
ATOM 720 C CA . PRO A 1 86 ? -13.380 -1.768 10.329 1.00 84.88 86 PRO A CA 1
ATOM 721 C C . PRO A 1 86 ? -14.747 -1.709 11.017 1.00 84.88 86 PRO A C 1
ATOM 723 O O . PRO A 1 86 ? -14.836 -1.318 12.178 1.00 84.88 86 PRO A O 1
ATOM 726 N N . LYS A 1 87 ? -15.800 -2.106 10.297 1.00 80.50 87 LYS A N 1
ATOM 727 C CA . LYS A 1 87 ? -17.191 -2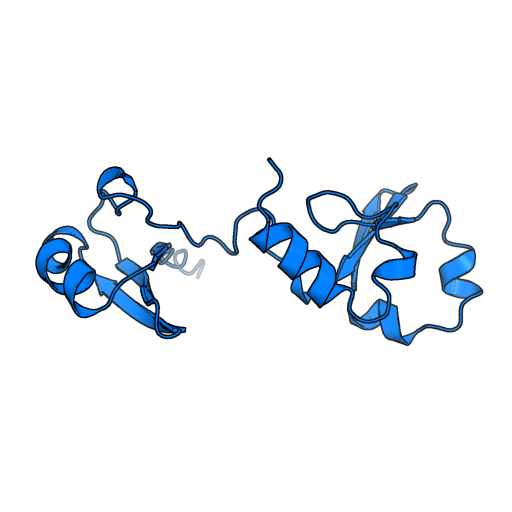.096 10.792 1.00 80.50 87 LYS A CA 1
ATOM 728 C C . LYS A 1 87 ? -17.684 -3.470 11.241 1.00 80.50 87 LYS A C 1
ATOM 730 O O . LYS A 1 87 ? -18.778 -3.582 11.780 1.00 80.50 87 LYS A O 1
ATOM 735 N N . ASP A 1 88 ? -16.881 -4.498 10.996 1.00 80.38 88 ASP A N 1
ATOM 736 C CA . ASP A 1 88 ? -17.239 -5.889 11.213 1.00 80.38 88 ASP A CA 1
ATOM 737 C C . ASP A 1 88 ? -16.283 -6.541 12.221 1.00 80.38 88 ASP A C 1
ATOM 739 O O . ASP A 1 88 ? -15.103 -6.192 12.322 1.00 80.38 88 ASP A O 1
ATOM 743 N N . SER A 1 89 ? -16.770 -7.559 12.928 1.00 71.12 89 SER A N 1
ATOM 744 C CA . SER A 1 89 ? -15.985 -8.349 13.885 1.00 71.12 89 SER A CA 1
ATOM 745 C C . SER A 1 89 ? -15.177 -9.460 13.197 1.00 71.12 89 SER A C 1
ATOM 747 O O . SER A 1 89 ? -15.342 -10.645 13.493 1.00 71.12 89 SER A O 1
ATOM 749 N N . TYR A 1 90 ? -14.303 -9.095 12.255 1.00 80.12 90 TYR A N 1
ATOM 750 C CA . TYR A 1 90 ? -13.351 -10.026 11.631 1.00 80.12 90 TYR A CA 1
ATOM 751 C C . TYR A 1 90 ? -11.942 -9.927 12.234 1.00 80.12 90 TYR A C 1
ATOM 753 O O . TYR A 1 90 ? -11.668 -9.132 13.137 1.00 80.12 90 TYR A O 1
ATOM 761 N N . ASN A 1 91 ? -11.051 -10.784 11.733 1.00 86.62 91 ASN A N 1
ATOM 762 C CA . ASN A 1 91 ? -9.625 -10.718 12.016 1.00 86.62 91 ASN A CA 1
ATOM 763 C C . ASN A 1 91 ? -8.961 -9.826 10.968 1.00 86.62 91 ASN A C 1
ATOM 765 O O . ASN A 1 91 ? -9.217 -9.974 9.769 1.00 86.62 91 ASN A O 1
ATOM 769 N N . TYR A 1 92 ? -8.083 -8.938 11.414 1.00 89.31 92 TYR A N 1
ATOM 770 C CA . TYR A 1 92 ? -7.383 -8.004 10.540 1.00 89.31 92 TYR A CA 1
ATOM 771 C C . TYR A 1 92 ? -5.900 -7.954 10.888 1.00 89.31 92 TYR A C 1
ATOM 773 O O . TYR A 1 92 ? -5.507 -8.131 12.045 1.00 89.31 92 TYR A O 1
ATOM 781 N N . TYR A 1 93 ? -5.083 -7.654 9.883 1.00 91.50 93 TYR A N 1
ATOM 782 C CA . TYR A 1 93 ? -3.765 -7.081 10.095 1.00 91.50 93 TYR A CA 1
ATOM 783 C C . TYR A 1 93 ? -3.891 -5.577 10.343 1.00 91.50 93 TYR A C 1
ATOM 785 O O . TYR A 1 93 ? -4.697 -4.906 9.703 1.00 91.50 93 TYR A O 1
ATOM 793 N N . ALA A 1 94 ? -3.068 -5.045 11.241 1.00 90.62 94 ALA A N 1
ATOM 794 C CA . ALA A 1 94 ? -2.898 -3.624 11.517 1.00 90.62 94 ALA A CA 1
ATOM 795 C C . ALA A 1 94 ? -1.474 -3.208 11.168 1.00 90.62 94 ALA A C 1
ATOM 797 O O . ALA A 1 94 ? -0.529 -3.882 11.575 1.00 90.62 94 ALA A O 1
ATOM 798 N N . PHE A 1 95 ? -1.325 -2.075 10.488 1.00 91.38 95 PHE A N 1
ATOM 799 C CA . PHE A 1 95 ? -0.042 -1.430 10.249 1.00 91.38 95 PHE A CA 1
ATOM 800 C C . PHE A 1 95 ? 0.080 -0.199 11.145 1.00 91.38 95 PHE A C 1
ATOM 802 O O . PHE A 1 95 ? -0.661 0.781 10.998 1.00 91.38 95 PHE A O 1
ATOM 809 N N . CYS A 1 96 ? 1.020 -0.235 12.079 1.00 89.69 96 CYS A N 1
ATOM 810 C CA . CYS A 1 96 ? 1.243 0.839 13.039 1.00 89.69 96 CYS A CA 1
ATOM 811 C C . CYS A 1 96 ? 2.200 1.897 12.480 1.00 89.69 96 CYS A C 1
ATOM 813 O O . CYS A 1 96 ? 3.055 1.609 11.642 1.00 89.69 96 CYS A O 1
ATOM 815 N N . SER A 1 97 ? 2.108 3.135 12.973 1.00 89.25 97 SER A N 1
ATOM 816 C CA . SER A 1 97 ? 2.956 4.241 12.501 1.00 89.25 97 SER A CA 1
ATOM 817 C C . SER A 1 97 ? 4.460 4.019 12.726 1.00 89.25 97 SER A C 1
ATOM 819 O O . SER A 1 97 ? 5.283 4.686 12.110 1.00 89.25 97 SER A O 1
ATOM 821 N N . ASN A 1 98 ? 4.832 3.114 13.635 1.00 88.38 98 ASN A N 1
ATOM 822 C CA . ASN A 1 98 ? 6.216 2.705 13.896 1.00 88.38 98 ASN A CA 1
ATOM 823 C C . ASN A 1 98 ? 6.733 1.634 12.906 1.00 88.38 98 ASN A C 1
ATOM 825 O O . ASN A 1 98 ? 7.861 1.173 13.055 1.00 88.38 98 ASN A O 1
ATOM 829 N N . GLY A 1 99 ? 5.916 1.215 11.932 1.00 89.19 99 GLY A N 1
ATOM 830 C CA . GLY A 1 99 ? 6.247 0.191 10.942 1.00 89.19 99 GLY A CA 1
ATOM 831 C C . GLY A 1 99 ? 5.971 -1.251 11.378 1.00 89.19 99 GLY A C 1
ATOM 832 O O . GLY A 1 99 ? 6.223 -2.167 10.598 1.00 89.19 99 GLY A O 1
ATOM 833 N N . SER A 1 100 ? 5.462 -1.488 12.593 1.00 90.31 100 SER A N 1
ATOM 834 C CA . SER A 1 100 ? 5.105 -2.840 13.034 1.00 90.31 100 SER A CA 1
ATOM 835 C C . SER A 1 100 ? 3.779 -3.300 12.433 1.00 90.31 100 SER A C 1
ATOM 837 O O . SER A 1 100 ? 2.836 -2.512 12.334 1.00 90.31 100 SER A O 1
ATOM 839 N N . VAL A 1 101 ? 3.688 -4.596 12.129 1.00 91.69 101 VAL A N 1
ATOM 840 C CA . VAL A 1 101 ? 2.438 -5.263 11.750 1.00 91.69 101 VAL A CA 1
ATOM 841 C C . VAL A 1 101 ? 1.965 -6.147 12.895 1.00 91.69 101 VAL A C 1
ATOM 843 O O . VAL A 1 101 ? 2.753 -6.902 13.462 1.00 91.69 101 VAL A O 1
ATOM 846 N N . MET A 1 102 ? 0.681 -6.073 13.226 1.00 88.56 102 MET A N 1
ATOM 847 C CA . MET A 1 102 ? 0.058 -6.915 14.248 1.00 88.56 102 MET A CA 1
ATOM 848 C C . MET A 1 102 ? -1.285 -7.461 13.780 1.00 88.56 102 MET A C 1
ATOM 850 O O . MET A 1 102 ? -1.850 -6.978 12.805 1.00 88.56 102 MET A O 1
ATOM 854 N N . THR A 1 103 ? -1.807 -8.455 14.489 1.00 88.19 103 THR A N 1
ATOM 855 C CA . THR A 1 103 ? -3.151 -8.993 14.269 1.00 88.19 103 THR A CA 1
ATOM 856 C C . THR A 1 103 ? -4.060 -8.612 15.421 1.00 88.19 103 THR A C 1
ATOM 858 O O . THR A 1 103 ? -3.644 -8.683 16.578 1.00 88.19 103 THR A O 1
ATOM 861 N N . PHE A 1 104 ? -5.313 -8.302 15.125 1.00 81.94 104 PHE A N 1
ATOM 862 C CA . PHE A 1 104 ? -6.360 -8.237 16.137 1.00 81.94 104 PHE A CA 1
ATOM 863 C C . PHE A 1 104 ? -7.604 -8.971 15.646 1.00 81.94 104 PHE A C 1
ATOM 865 O O . PHE A 1 104 ? -7.881 -9.037 14.445 1.00 81.94 104 PHE A O 1
ATOM 872 N N . ASN A 1 105 ? -8.336 -9.526 16.605 1.00 77.44 105 ASN A N 1
ATOM 873 C CA . ASN A 1 105 ? -9.606 -10.200 16.387 1.00 77.44 105 ASN A CA 1
ATOM 874 C C . ASN A 1 105 ? -10.675 -9.316 17.020 1.00 77.44 105 ASN A C 1
ATOM 876 O O . ASN A 1 105 ? -10.470 -8.879 18.144 1.00 77.44 105 ASN A O 1
ATOM 880 N N . ASP A 1 106 ? -11.784 -9.065 16.332 1.00 75.06 106 ASP A N 1
ATOM 881 C CA . ASP A 1 106 ? -12.883 -8.238 16.850 1.00 75.06 106 ASP A CA 1
ATOM 882 C C . ASP A 1 106 ? -12.483 -6.775 17.125 1.00 75.06 106 ASP A C 1
ATOM 884 O O . ASP A 1 106 ? -12.216 -6.350 18.252 1.00 75.06 106 ASP A O 1
ATOM 888 N N . PHE A 1 107 ? -12.422 -5.988 16.047 1.00 73.25 107 PHE A N 1
ATOM 889 C CA . PHE A 1 107 ? -11.976 -4.597 16.090 1.00 73.25 107 PHE A CA 1
ATOM 890 C C . PHE A 1 107 ? -12.743 -3.734 17.098 1.00 73.25 107 PHE A C 1
ATOM 892 O O . PHE A 1 107 ? -12.132 -2.890 17.747 1.00 73.25 107 PHE A O 1
ATOM 899 N N . GLU A 1 108 ? -14.047 -3.956 17.272 1.00 75.56 108 GLU A N 1
ATOM 900 C CA . GLU A 1 108 ? -14.892 -3.158 18.169 1.00 75.56 108 GLU A CA 1
ATOM 901 C C . GLU A 1 108 ? -14.421 -3.216 19.625 1.00 75.56 108 GLU A C 1
ATOM 903 O O . GLU A 1 108 ? -14.328 -2.186 20.296 1.00 75.56 108 GLU A O 1
ATOM 908 N N . TYR A 1 109 ? -14.024 -4.399 20.099 1.00 75.00 109 TYR A N 1
ATOM 909 C CA . TYR A 1 109 ? -13.470 -4.561 21.443 1.00 75.00 109 TYR A CA 1
ATOM 910 C C . TYR A 1 109 ? -12.162 -3.778 21.618 1.00 75.00 109 TYR A C 1
ATOM 912 O O . TYR A 1 109 ? -11.906 -3.149 22.648 1.00 75.00 109 TYR A O 1
ATOM 920 N N . TYR A 1 110 ? -11.327 -3.795 20.583 1.00 72.56 110 TYR A N 1
ATOM 921 C CA . TYR A 1 110 ? -9.979 -3.254 20.638 1.00 72.56 110 TYR A CA 1
ATOM 922 C C . TYR A 1 110 ? -9.874 -1.783 20.232 1.00 72.56 110 TYR A C 1
ATOM 924 O O . TYR A 1 110 ? -8.891 -1.134 20.591 1.00 72.56 110 TYR A O 1
ATOM 932 N N . LYS A 1 111 ? -10.878 -1.226 19.548 1.00 75.81 111 LYS A N 1
ATOM 933 C CA . LYS A 1 111 ? -10.905 0.138 18.997 1.00 75.81 111 LYS A CA 1
ATOM 934 C C . LYS A 1 111 ? -10.442 1.193 20.004 1.00 75.81 111 LYS A C 1
ATOM 936 O O . LYS A 1 111 ? -9.604 2.035 19.686 1.00 75.81 111 LYS A O 1
ATOM 941 N N . LYS A 1 112 ? -10.944 1.111 21.240 1.00 70.81 112 LYS A N 1
ATOM 942 C CA . LYS A 1 112 ? -10.666 2.072 22.321 1.00 70.81 112 LYS A CA 1
ATOM 943 C C . LYS A 1 112 ? -9.219 2.035 22.829 1.00 70.81 112 LYS A C 1
ATOM 945 O O . LYS A 1 112 ? -8.725 3.052 23.306 1.00 70.81 112 LYS A O 1
ATOM 950 N N . TYR A 1 113 ? -8.561 0.884 22.744 1.00 66.75 113 TYR A N 1
ATOM 951 C CA . TYR A 1 113 ? -7.231 0.655 23.315 1.00 66.75 113 TYR A CA 1
ATOM 952 C C . TYR A 1 113 ? -6.144 0.683 22.235 1.00 66.75 113 TYR A C 1
ATOM 954 O O . TYR A 1 113 ? -5.101 1.301 22.408 1.00 66.75 113 TYR A O 1
ATOM 962 N N . ILE A 1 114 ? -6.419 0.086 21.074 1.00 66.56 114 ILE A N 1
ATOM 963 C CA . ILE A 1 114 ? -5.445 -0.079 19.996 1.00 66.56 114 ILE A CA 1
ATOM 964 C C . ILE A 1 114 ? -5.201 1.223 19.232 1.00 66.56 114 ILE A C 1
ATOM 966 O O . ILE A 1 114 ? -4.048 1.542 18.947 1.00 66.56 114 ILE A O 1
ATOM 970 N N . ILE A 1 115 ? -6.240 2.001 18.906 1.00 70.81 115 ILE A N 1
ATOM 971 C CA . ILE A 1 115 ? -6.053 3.218 18.097 1.00 70.81 115 ILE A CA 1
ATOM 972 C C . ILE A 1 115 ? -5.154 4.239 18.818 1.00 70.81 115 ILE A C 1
ATOM 974 O O . ILE A 1 115 ? -4.185 4.690 18.198 1.00 70.81 115 ILE A O 1
ATOM 978 N N . PRO A 1 116 ? -5.398 4.591 20.101 1.00 72.94 116 PRO A N 1
ATOM 979 C CA . PRO A 1 116 ? -4.603 5.620 20.769 1.00 72.94 116 PRO A CA 1
ATOM 980 C C . PRO A 1 116 ? -3.192 5.150 21.144 1.00 72.94 116 PRO A C 1
ATOM 982 O O . PRO A 1 116 ? -2.245 5.927 21.028 1.00 72.94 116 PRO A O 1
ATOM 985 N N . GLU A 1 117 ? -3.033 3.897 21.582 1.00 73.00 117 GLU A N 1
ATOM 986 C CA . GLU A 1 117 ? -1.747 3.388 22.080 1.00 73.00 117 GLU A CA 1
ATOM 987 C C . GLU A 1 117 ? -0.797 2.989 20.946 1.00 73.00 117 GLU A C 1
ATOM 989 O O . GLU A 1 117 ? 0.396 3.293 20.997 1.00 73.00 117 GLU A O 1
ATOM 994 N N . LEU A 1 118 ? -1.314 2.338 19.897 1.00 69.62 118 LEU A N 1
ATOM 995 C CA . LEU A 1 118 ? -0.490 1.748 18.836 1.00 69.62 118 LEU A CA 1
ATOM 996 C C . LEU A 1 118 ? -0.376 2.627 17.590 1.00 69.62 118 LEU A C 1
ATOM 998 O O . LEU A 1 118 ? 0.439 2.326 16.716 1.00 69.62 118 LEU A O 1
ATOM 1002 N N . LYS A 1 119 ? -1.147 3.724 17.507 1.00 85.19 119 LYS A N 1
ATOM 1003 C CA . LYS A 1 119 ? -1.149 4.645 16.357 1.00 85.19 119 LYS A CA 1
ATOM 1004 C C . LYS A 1 119 ? -1.304 3.881 15.036 1.00 85.19 119 LYS A C 1
ATOM 1006 O O . LYS A 1 119 ? -0.479 3.998 14.125 1.00 85.19 119 LYS A O 1
ATOM 1011 N N . VAL A 1 120 ? -2.327 3.032 14.963 1.00 87.94 120 VAL A N 1
ATOM 1012 C CA . VAL A 1 120 ? -2.629 2.251 13.757 1.00 87.94 120 VAL A CA 1
ATOM 1013 C C . VAL A 1 120 ? -2.971 3.202 12.611 1.00 87.94 120 VAL A C 1
ATOM 1015 O O . VAL A 1 120 ? -3.793 4.098 12.765 1.00 87.94 120 VAL A O 1
ATOM 1018 N N . THR A 1 121 ? -2.320 3.003 11.467 1.00 91.25 121 THR A N 1
ATOM 1019 C CA . THR A 1 121 ? -2.460 3.853 10.272 1.00 91.25 121 THR A CA 1
ATOM 1020 C C . THR A 1 121 ? -3.187 3.152 9.136 1.00 91.25 121 THR A C 1
ATOM 1022 O O . THR A 1 121 ? -3.855 3.806 8.340 1.00 91.25 121 THR A O 1
ATOM 1025 N N . HIS A 1 122 ? -3.055 1.827 9.047 1.00 92.44 122 HIS A N 1
ATOM 1026 C CA . HIS A 1 122 ? -3.724 1.023 8.035 1.00 92.44 122 HIS A CA 1
ATOM 1027 C C . HIS A 1 122 ? -4.202 -0.296 8.630 1.00 92.44 122 HIS A C 1
ATOM 1029 O O . HIS A 1 122 ? -3.664 -0.763 9.637 1.00 92.44 122 HIS A O 1
ATOM 1035 N N . TYR A 1 123 ? -5.168 -0.925 7.976 1.00 91.69 123 TYR A N 1
ATOM 1036 C CA . TYR A 1 123 ? -5.571 -2.293 8.268 1.00 91.69 123 TYR A CA 1
ATOM 1037 C C . TYR A 1 123 ? -5.847 -3.079 6.989 1.00 91.69 123 TYR A C 1
ATOM 1039 O O . TYR A 1 123 ? -6.108 -2.503 5.936 1.00 91.69 123 TYR A O 1
ATOM 1047 N N . GLN A 1 124 ? -5.793 -4.402 7.082 1.00 92.25 124 GLN A N 1
ATOM 1048 C CA . GLN A 1 124 ? -6.103 -5.311 5.985 1.00 92.25 124 GLN A CA 1
ATOM 1049 C C . GLN A 1 124 ? -6.911 -6.502 6.523 1.00 92.25 124 GLN A C 1
ATOM 1051 O O . GLN A 1 124 ? -6.472 -7.130 7.490 1.00 92.25 124 GLN A O 1
ATOM 1056 N N . PRO A 1 125 ? -8.075 -6.844 5.939 1.00 89.50 125 PRO A N 1
ATOM 1057 C CA . PRO A 1 125 ? -8.830 -8.031 6.335 1.00 89.50 125 PRO A CA 1
ATOM 1058 C C . PRO A 1 125 ? -8.023 -9.313 6.124 1.00 89.50 125 PRO A C 1
ATOM 1060 O O . PRO A 1 125 ? -7.437 -9.520 5.061 1.00 89.50 125 PRO A O 1
ATOM 1063 N N . ILE A 1 126 ? -8.032 -10.207 7.113 1.00 88.00 126 ILE A N 1
ATOM 1064 C CA . ILE A 1 126 ? -7.461 -11.545 6.959 1.00 88.00 126 ILE A CA 1
ATOM 1065 C C . ILE A 1 126 ? -8.511 -12.408 6.268 1.00 88.00 126 ILE A C 1
ATOM 1067 O O . ILE A 1 126 ? -9.476 -12.869 6.884 1.00 88.00 126 ILE A O 1
ATOM 1071 N N . VAL A 1 127 ? -8.328 -12.609 4.964 1.00 82.31 127 VAL A N 1
ATOM 1072 C CA . VAL A 1 127 ? -9.182 -13.495 4.173 1.00 82.31 127 VAL A CA 1
ATOM 1073 C C . VAL A 1 127 ? -8.980 -14.921 4.673 1.00 82.31 127 VAL A C 1
ATOM 1075 O O . VAL A 1 127 ? -7.864 -15.445 4.665 1.00 82.31 127 VAL A O 1
ATOM 1078 N N . LYS A 1 128 ? -10.060 -15.551 5.146 1.00 78.12 128 LYS A N 1
ATOM 1079 C CA . LYS A 1 128 ? -10.012 -16.962 5.537 1.00 78.12 128 LYS A CA 1
ATOM 1080 C C . LYS A 1 128 ? -9.693 -17.798 4.297 1.00 78.12 128 LYS A C 1
ATOM 1082 O O . LYS A 1 128 ? -10.341 -17.582 3.272 1.00 78.12 128 LYS A O 1
ATOM 1087 N N . PRO A 1 129 ? -8.744 -18.746 4.382 1.00 81.56 129 PRO A N 1
ATOM 1088 C CA . PRO A 1 129 ? -8.487 -19.643 3.271 1.00 81.56 129 PRO A CA 1
ATOM 1089 C C . PRO A 1 129 ? -9.772 -20.389 2.915 1.00 81.56 129 PRO A C 1
ATOM 1091 O O . PRO A 1 129 ? -10.571 -20.737 3.795 1.00 81.56 129 PRO A O 1
ATOM 1094 N N . GLU A 1 130 ? -9.969 -20.622 1.621 1.00 86.19 130 GLU A N 1
ATOM 1095 C CA . GLU A 1 130 ? -11.037 -21.497 1.162 1.00 86.19 130 GLU A CA 1
ATOM 1096 C C . GLU A 1 130 ? -10.855 -22.891 1.768 1.00 86.19 130 GLU A C 1
ATOM 1098 O O . GLU A 1 130 ? -9.743 -23.316 2.104 1.00 86.19 130 GLU A O 1
ATOM 1103 N N . LYS A 1 131 ? -11.970 -23.601 1.958 1.00 86.94 131 LYS A N 1
ATOM 1104 C CA . LYS A 1 131 ? -11.903 -24.973 2.462 1.00 86.94 131 LYS A CA 1
ATOM 1105 C C . LYS A 1 131 ? -11.058 -25.819 1.500 1.00 86.94 131 LYS A C 1
ATOM 1107 O O . LYS A 1 131 ? -11.180 -25.626 0.289 1.00 86.94 131 LYS A O 1
ATOM 1112 N N . PRO A 1 132 ? -10.255 -26.771 2.011 1.00 88.62 132 PRO A N 1
ATOM 1113 C CA . PRO A 1 132 ? -9.621 -27.765 1.161 1.00 88.62 132 PRO A CA 1
ATOM 1114 C C . PRO A 1 132 ? -10.656 -28.425 0.252 1.00 88.62 132 PRO A C 1
ATOM 1116 O O . PRO A 1 132 ? -11.782 -28.703 0.671 1.00 88.62 132 PRO A O 1
ATOM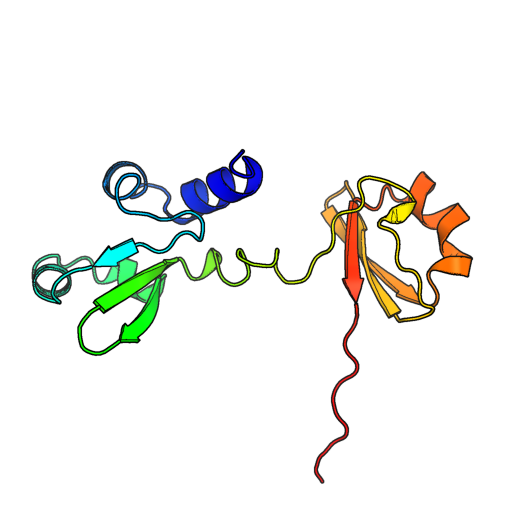 1119 N N . ILE A 1 133 ? -10.267 -28.646 -1.000 1.00 86.56 133 ILE A N 1
ATOM 1120 C CA . ILE A 1 133 ? -11.121 -29.292 -2.002 1.00 86.56 133 ILE A CA 1
ATOM 1121 C C . ILE A 1 133 ? -11.160 -30.819 -1.774 1.00 86.56 133 ILE A C 1
ATOM 1123 O O . ILE A 1 133 ? -12.096 -31.476 -2.228 1.00 86.56 133 ILE A O 1
ATOM 1127 N N . TYR A 1 134 ? -10.179 -31.373 -1.046 1.00 76.25 134 TYR A N 1
ATOM 1128 C CA . TYR A 1 134 ? -10.062 -32.782 -0.659 1.00 76.25 134 TYR A CA 1
ATOM 1129 C C . TYR A 1 134 ? -9.508 -32.929 0.762 1.00 76.25 134 TYR A C 1
ATOM 1131 O O . TYR A 1 134 ? -8.689 -32.069 1.167 1.00 76.25 134 TYR A O 1
#

Foldseek 3Di:
DQPVVLVVQLCVLCPPCCVVQVVQADSLNKGKDFDPVPVVVPPPPVVVVQWDWDDDPGITIIGGPSSVCSVCVVQKQFDPDPVSDDPDQAKKWFQFPVRDIDIDGGCVVCVVPCCVPRVTTIMHGDDDDDDDPD

Organism: NCBI:txid797291

Radius of gyration: 19.75 Å; chains: 1; bounding box: 39×48×55 Å